Protein AF-A0A353T320-F1 (afdb_monomer)

Solvent-accessible surface area (backbone atoms only — not comparable to full-atom values): 4991 Å² total; per-residue (Å²): 133,85,76,82,76,79,75,74,85,71,58,67,68,51,73,66,56,45,52,51,50,51,52,55,51,46,54,52,47,64,76,46,32,88,84,37,81,90,61,54,66,71,64,51,50,53,56,39,70,73,29,50,66,60,43,44,54,50,50,49,55,62,72,54,75,60,98,79,78,80,77,83,72,68,82,92,124

Structure (mmCIF, N/CA/C/O backbone):
data_AF-A0A353T320-F1
#
_entry.id   AF-A0A353T320-F1
#
loop_
_atom_site.group_PDB
_atom_site.id
_atom_site.type_symbol
_atom_site.label_atom_id
_atom_site.label_alt_id
_atom_site.label_comp_id
_atom_site.label_asym_id
_atom_site.label_entity_id
_atom_site.label_seq_id
_atom_site.pdbx_PDB_ins_code
_atom_site.Cartn_x
_atom_site.Cartn_y
_atom_site.Cartn_z
_atom_site.occupancy
_atom_site.B_iso_or_equiv
_atom_site.auth_seq_id
_atom_site.auth_comp_id
_atom_site.auth_asym_id
_atom_site.auth_atom_id
_atom_site.pdbx_PDB_model_num
ATOM 1 N N . MET A 1 1 ? -9.750 -22.811 30.952 1.00 34.25 1 MET A N 1
ATOM 2 C CA . MET A 1 1 ? -8.841 -22.248 29.931 1.00 34.25 1 MET A CA 1
ATOM 3 C C . MET A 1 1 ? -9.692 -21.415 28.990 1.00 34.25 1 MET A C 1
ATOM 5 O O . MET A 1 1 ? -10.364 -21.975 28.136 1.00 34.25 1 MET A O 1
ATOM 9 N N . ASN A 1 2 ? -9.765 -20.104 29.220 1.00 34.00 2 ASN A N 1
ATOM 10 C CA . ASN A 1 2 ? -10.560 -19.211 28.378 1.00 34.00 2 ASN A CA 1
ATOM 11 C C . ASN A 1 2 ? -9.727 -18.877 27.144 1.00 34.00 2 ASN A C 1
ATOM 13 O O . ASN A 1 2 ? -8.795 -18.080 27.215 1.00 34.00 2 ASN A O 1
ATOM 17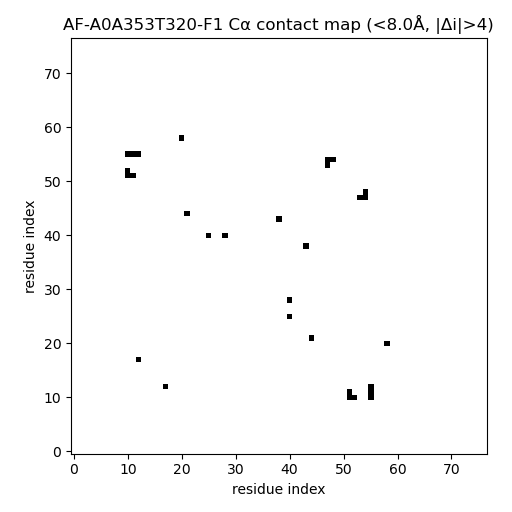 N N . GLY A 1 3 ? -10.024 -19.574 26.046 1.00 37.84 3 GLY A N 1
ATOM 18 C CA . GLY A 1 3 ? -9.437 -19.314 24.742 1.00 37.84 3 GLY A CA 1
ATOM 19 C C . GLY A 1 3 ? -9.707 -17.869 24.354 1.00 37.84 3 GLY A C 1
ATOM 20 O O . GLY A 1 3 ? -10.858 -17.458 24.222 1.00 37.84 3 GLY A O 1
ATOM 21 N N . PHE A 1 4 ? -8.633 -17.099 24.216 1.00 44.59 4 PHE A N 1
ATOM 22 C CA . PHE A 1 4 ? -8.654 -15.741 23.700 1.00 44.59 4 PHE A CA 1
ATOM 23 C C . PHE A 1 4 ? -9.072 -15.823 22.227 1.00 44.59 4 PHE A C 1
ATOM 25 O O . PHE A 1 4 ? -8.244 -15.959 21.328 1.00 44.59 4 PHE A O 1
ATOM 32 N N . VAL A 1 5 ? -10.380 -15.835 21.969 1.00 41.44 5 VAL A N 1
ATOM 33 C CA . VAL A 1 5 ? -10.904 -15.695 20.615 1.00 41.44 5 VAL A CA 1
ATOM 34 C C . VAL A 1 5 ? -10.669 -14.241 20.229 1.00 41.44 5 VAL A C 1
ATOM 36 O O . VAL A 1 5 ? -11.484 -13.368 20.520 1.00 41.44 5 VAL A O 1
ATOM 39 N N . MET A 1 6 ? -9.529 -13.966 19.595 1.00 42.50 6 MET A N 1
ATOM 40 C CA . MET A 1 6 ? -9.315 -12.721 18.863 1.00 42.50 6 MET A CA 1
ATOM 41 C C . MET A 1 6 ? -10.246 -12.748 17.650 1.00 42.50 6 MET A C 1
ATOM 43 O O . MET A 1 6 ? -9.850 -13.108 16.542 1.00 42.50 6 MET A O 1
ATOM 47 N N . LYS A 1 7 ? -11.519 -12.415 17.876 1.00 42.44 7 LYS A N 1
ATOM 48 C CA . LYS A 1 7 ? -12.458 -12.062 16.816 1.00 42.44 7 LYS A CA 1
ATOM 49 C C . LYS A 1 7 ? -11.916 -10.805 16.142 1.00 42.44 7 LYS A C 1
ATOM 51 O O . LYS A 1 7 ? -12.224 -9.691 16.548 1.00 42.44 7 LYS A O 1
ATOM 56 N N . ASN A 1 8 ? -11.117 -10.976 15.093 1.00 48.34 8 ASN A N 1
ATOM 57 C CA . ASN A 1 8 ? -10.717 -9.906 14.174 1.00 48.34 8 ASN A CA 1
ATOM 58 C C . ASN A 1 8 ? -11.903 -9.434 13.300 1.00 48.34 8 ASN A C 1
ATOM 60 O O . ASN A 1 8 ? -11.719 -9.042 12.155 1.00 48.34 8 ASN A O 1
ATOM 64 N N . GLU A 1 9 ? -13.133 -9.458 13.815 1.00 47.09 9 GLU A N 1
ATOM 65 C CA . GLU A 1 9 ? -14.356 -9.196 13.044 1.00 47.09 9 GLU A CA 1
ATOM 66 C C . GLU A 1 9 ? -14.631 -7.689 12.852 1.00 47.09 9 GLU A C 1
ATOM 68 O O . GLU A 1 9 ? -15.660 -7.319 12.299 1.00 47.09 9 GLU A O 1
ATOM 73 N N . GLN A 1 10 ? -13.711 -6.802 13.264 1.00 47.03 10 GLN A N 1
ATOM 74 C CA . GLN A 1 10 ? -13.824 -5.344 13.081 1.00 47.03 10 GLN A CA 1
ATOM 75 C C . GLN A 1 10 ? -12.506 -4.668 12.656 1.00 47.03 10 GLN A C 1
ATOM 77 O O . GLN A 1 10 ? -12.243 -3.519 12.997 1.00 47.03 10 GLN A O 1
ATOM 82 N N . LYS A 1 11 ? -11.648 -5.348 11.884 1.00 55.50 11 LYS A N 1
ATOM 83 C CA . LYS A 1 11 ? -10.450 -4.726 11.277 1.00 55.50 11 LYS A CA 1
ATOM 84 C C . LYS A 1 11 ? -10.774 -3.981 9.975 1.00 55.50 11 LYS A C 1
ATOM 86 O O . LYS A 1 11 ? -10.096 -4.139 8.963 1.00 55.50 11 LYS A O 1
ATOM 91 N N . GLY A 1 12 ? -11.847 -3.196 9.984 1.00 59.00 12 GLY A N 1
ATOM 92 C CA . GLY A 1 12 ? -12.218 -2.326 8.874 1.00 59.00 12 GLY A CA 1
ATOM 93 C C . GLY A 1 12 ? -11.680 -0.927 9.128 1.00 59.00 12 GLY A C 1
ATOM 94 O O . GLY A 1 12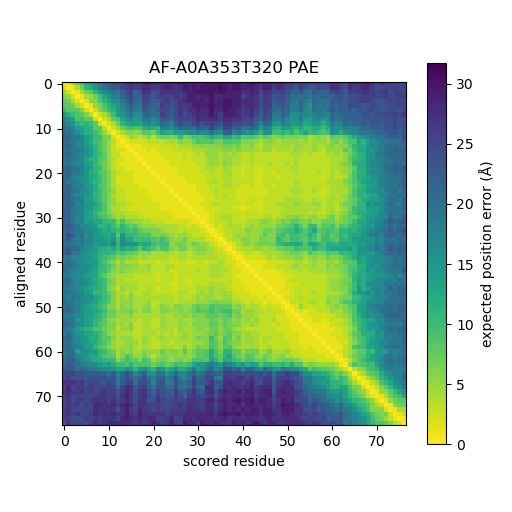 ? -12.162 -0.247 10.026 1.00 59.00 12 GLY A O 1
ATOM 95 N N . LEU A 1 13 ? -10.685 -0.492 8.355 1.00 67.50 13 LEU A N 1
ATOM 96 C CA . LEU A 1 13 ? -10.362 0.935 8.280 1.00 67.50 13 LEU A CA 1
ATOM 97 C C . LEU A 1 13 ? -11.607 1.682 7.781 1.00 67.50 13 LEU A C 1
ATOM 99 O O . LEU A 1 13 ? -12.284 1.184 6.874 1.00 67.50 13 LEU A O 1
ATOM 103 N N . SER A 1 14 ? -11.889 2.865 8.342 1.00 78.94 14 SER A N 1
ATOM 104 C CA . SER A 1 14 ? -12.875 3.780 7.746 1.00 78.94 14 SER A CA 1
ATOM 105 C C . SER A 1 14 ? -12.547 3.980 6.254 1.00 78.94 14 SER A C 1
ATOM 107 O O . SER A 1 14 ? -11.363 3.948 5.895 1.00 78.94 14 SER A O 1
ATOM 109 N N . PRO A 1 15 ? -13.544 4.204 5.376 1.00 79.44 15 PRO A N 1
ATOM 110 C CA . PRO A 1 15 ? -13.301 4.618 3.996 1.00 79.44 15 PRO A CA 1
ATOM 111 C C . PRO A 1 15 ? -12.276 5.757 3.891 1.00 79.44 15 PRO A C 1
ATOM 113 O O . PRO A 1 15 ? -11.362 5.664 3.076 1.00 79.44 15 PRO A O 1
ATOM 116 N N . GLU A 1 16 ? -12.347 6.749 4.785 1.00 80.81 16 GLU A N 1
ATOM 117 C CA . GLU A 1 16 ? -11.405 7.876 4.815 1.00 80.81 16 GLU A CA 1
ATOM 118 C C . GLU A 1 16 ? -9.993 7.418 5.199 1.00 80.81 16 GLU A C 1
ATOM 120 O O . GLU A 1 16 ? -9.027 7.741 4.518 1.00 80.81 16 GLU A O 1
ATOM 125 N N . GLN A 1 17 ? -9.860 6.592 6.244 1.00 79.81 17 GLN A N 1
ATOM 126 C CA . GLN A 1 17 ? -8.560 6.056 6.680 1.00 79.81 17 GLN A CA 1
ATOM 127 C C . GLN A 1 17 ? -7.929 5.141 5.627 1.00 79.81 17 GLN A C 1
ATOM 129 O O . GLN A 1 17 ? -6.707 5.070 5.491 1.00 79.81 17 GLN A O 1
ATOM 134 N N . ARG A 1 18 ? -8.762 4.413 4.883 1.00 82.75 18 ARG A N 1
ATOM 135 C CA . ARG A 1 18 ? -8.343 3.559 3.776 1.00 82.75 18 ARG A CA 1
ATOM 136 C C . ARG A 1 18 ? -7.827 4.388 2.608 1.00 82.75 18 ARG A C 1
ATOM 138 O O . ARG A 1 18 ? -6.783 4.035 2.068 1.00 82.75 18 ARG A O 1
ATOM 145 N N . GLU A 1 19 ? -8.532 5.443 2.212 1.00 85.69 19 GLU A N 1
ATOM 146 C CA . GLU A 1 19 ? -8.072 6.368 1.166 1.00 85.69 19 GLU A CA 1
ATOM 147 C C . GLU A 1 19 ? -6.791 7.092 1.589 1.00 85.69 19 GLU A C 1
ATOM 149 O O . GLU A 1 19 ? -5.810 7.078 0.845 1.00 85.69 19 GLU A O 1
ATOM 154 N N . GLU A 1 20 ? -6.785 7.585 2.829 1.00 87.31 20 GLU A N 1
ATOM 155 C CA . GLU A 1 20 ? -5.640 7.897 3.687 1.00 87.31 20 GLU A CA 1
ATOM 156 C C . GLU A 1 20 ? -4.385 7.087 3.348 1.00 87.31 20 GLU A C 1
ATOM 158 O O . GLU A 1 20 ? -3.413 7.512 2.711 1.00 87.31 20 GLU A O 1
ATOM 163 N N . LEU A 1 21 ? -4.460 5.836 3.784 1.00 84.94 21 LEU A N 1
ATOM 164 C CA . LEU A 1 21 ? -3.390 4.868 3.691 1.00 84.94 21 LEU A CA 1
ATOM 165 C C . LEU A 1 21 ? -3.031 4.530 2.244 1.00 84.94 21 LEU A C 1
ATOM 167 O O . LEU A 1 21 ? -1.852 4.404 1.924 1.00 84.94 21 LEU A O 1
ATOM 171 N N . LEU A 1 22 ? -4.019 4.374 1.360 1.00 87.19 22 LEU A N 1
ATOM 172 C CA . LEU A 1 22 ? -3.769 4.074 -0.049 1.00 87.19 22 LEU A CA 1
ATOM 173 C C . LEU A 1 22 ? -2.991 5.203 -0.727 1.00 87.19 22 LEU A C 1
ATOM 175 O O . LEU A 1 22 ? -2.077 4.908 -1.494 1.00 87.19 22 LEU A O 1
ATOM 179 N N . ASN A 1 23 ? -3.281 6.466 -0.409 1.00 89.44 23 ASN A N 1
ATOM 180 C CA . ASN A 1 23 ? -2.516 7.606 -0.909 1.00 89.44 23 ASN A CA 1
ATOM 181 C C . ASN A 1 23 ? -1.073 7.589 -0.391 1.00 89.44 23 ASN A C 1
ATOM 183 O O . ASN A 1 23 ? -0.138 7.731 -1.182 1.00 89.44 23 ASN A O 1
ATOM 187 N N . VAL A 1 24 ? -0.865 7.338 0.906 1.00 88.88 24 VAL A N 1
ATOM 188 C CA . VAL A 1 24 ? 0.485 7.231 1.492 1.00 88.88 24 VAL A CA 1
ATOM 189 C C . VAL A 1 24 ? 1.281 6.092 0.852 1.00 88.88 24 VAL A C 1
ATOM 191 O O . VAL A 1 24 ? 2.424 6.283 0.427 1.00 88.88 24 VAL A O 1
ATOM 194 N N . LEU A 1 25 ? 0.674 4.909 0.741 1.00 87.19 25 LEU A N 1
ATOM 195 C CA . LEU A 1 25 ? 1.296 3.737 0.130 1.00 87.19 25 LEU A CA 1
ATOM 196 C C . LEU A 1 25 ? 1.592 3.970 -1.356 1.00 87.19 25 LEU A C 1
ATOM 198 O O . LEU A 1 25 ? 2.659 3.569 -1.819 1.00 87.19 25 LEU A O 1
ATOM 202 N N . LYS A 1 26 ? 0.709 4.665 -2.085 1.00 89.00 26 LYS A N 1
ATOM 203 C CA . LYS A 1 26 ? 0.915 5.028 -3.492 1.00 89.00 26 LYS A CA 1
ATOM 204 C C . LYS A 1 26 ? 2.137 5.919 -3.658 1.00 89.00 26 LYS A C 1
ATOM 206 O O . LYS A 1 26 ? 3.026 5.594 -4.440 1.00 89.00 26 LYS A O 1
ATOM 211 N N . VAL A 1 27 ? 2.227 6.993 -2.873 1.00 90.25 27 VAL A N 1
ATOM 212 C CA . VAL A 1 27 ? 3.368 7.921 -2.909 1.00 90.25 27 VAL A CA 1
ATOM 213 C C . VAL A 1 27 ? 4.675 7.189 -2.591 1.00 90.25 27 VAL A C 1
ATOM 215 O O . VAL A 1 27 ? 5.685 7.382 -3.272 1.00 90.25 27 VAL A O 1
ATOM 218 N N . ARG A 1 28 ? 4.674 6.297 -1.591 1.00 88.06 28 ARG A N 1
ATOM 219 C CA . ARG A 1 28 ? 5.853 5.481 -1.247 1.00 88.06 28 ARG A CA 1
ATOM 220 C C . ARG A 1 28 ? 6.222 4.496 -2.347 1.00 88.06 28 ARG A C 1
ATOM 222 O O . ARG A 1 28 ? 7.410 4.328 -2.627 1.00 88.06 28 ARG A O 1
ATOM 229 N N . PHE A 1 29 ? 5.230 3.864 -2.965 1.00 88.06 29 PHE A N 1
ATOM 230 C CA . PHE A 1 29 ? 5.426 2.938 -4.070 1.00 88.06 29 PHE A CA 1
ATOM 231 C C . PHE A 1 29 ? 6.018 3.647 -5.287 1.00 88.06 29 PHE A C 1
ATOM 233 O O . PHE A 1 29 ? 7.022 3.190 -5.823 1.00 88.06 29 PHE A O 1
ATOM 240 N N . GLU A 1 30 ? 5.469 4.799 -5.674 1.00 87.81 30 GLU A N 1
ATOM 241 C CA . GLU A 1 30 ? 5.976 5.611 -6.784 1.00 87.81 30 GLU A CA 1
ATOM 242 C C . GLU A 1 30 ? 7.407 6.098 -6.517 1.00 87.81 30 GLU A C 1
ATOM 244 O O . GLU A 1 30 ? 8.279 5.963 -7.378 1.00 87.81 30 GLU A O 1
ATOM 249 N N . LYS A 1 31 ? 7.697 6.551 -5.289 1.00 88.25 31 LYS A N 1
ATOM 250 C CA . LYS A 1 31 ? 9.052 6.943 -4.867 1.00 88.25 31 LYS A CA 1
ATOM 251 C C . LYS A 1 31 ? 10.057 5.781 -4.905 1.00 88.25 31 LYS A C 1
ATOM 253 O O . LYS A 1 31 ? 11.237 6.011 -5.157 1.00 88.25 31 LYS A O 1
ATOM 258 N N . ASN A 1 32 ? 9.605 4.542 -4.682 1.00 85.06 32 ASN A N 1
ATOM 259 C CA . ASN A 1 32 ? 10.421 3.317 -4.729 1.00 85.06 32 ASN A CA 1
ATOM 260 C C . ASN A 1 32 ? 10.192 2.479 -6.003 1.00 85.06 32 ASN A C 1
ATOM 262 O O . ASN A 1 32 ? 10.590 1.311 -6.064 1.00 85.06 32 ASN A O 1
ATOM 266 N N . ARG A 1 33 ? 9.587 3.059 -7.049 1.00 82.75 33 ARG A N 1
ATOM 267 C CA . ARG A 1 33 ? 9.266 2.347 -8.300 1.00 82.75 33 ARG A CA 1
ATOM 268 C C . ARG A 1 33 ? 10.513 1.808 -8.998 1.00 82.75 33 ARG A C 1
ATOM 270 O O . ARG A 1 33 ? 10.452 0.824 -9.727 1.00 82.75 33 ARG A O 1
ATOM 277 N N . ASN A 1 34 ? 11.675 2.395 -8.721 1.00 83.69 34 ASN A N 1
ATOM 278 C CA . ASN A 1 34 ? 12.972 1.912 -9.193 1.00 83.69 34 ASN A CA 1
ATOM 279 C C . ASN A 1 34 ? 13.284 0.454 -8.790 1.00 83.69 34 ASN A C 1
ATOM 281 O O . ASN A 1 34 ? 13.979 -0.226 -9.544 1.00 83.69 34 ASN A O 1
ATOM 285 N N . ARG A 1 35 ? 12.761 -0.033 -7.654 1.00 82.44 35 ARG A N 1
ATOM 286 C CA . ARG A 1 35 ? 12.908 -1.426 -7.181 1.00 82.44 35 ARG A CA 1
ATOM 287 C C . ARG A 1 35 ? 11.827 -2.368 -7.720 1.00 82.44 35 ARG A C 1
ATOM 289 O O . ARG A 1 35 ? 11.936 -3.581 -7.573 1.00 82.44 35 ARG A O 1
ATOM 296 N N . HIS A 1 36 ? 10.795 -1.808 -8.340 1.00 77.88 36 HIS A N 1
ATOM 297 C CA . HIS A 1 36 ? 9.556 -2.484 -8.707 1.00 77.88 36 HIS A CA 1
ATOM 298 C C . HIS A 1 36 ? 9.145 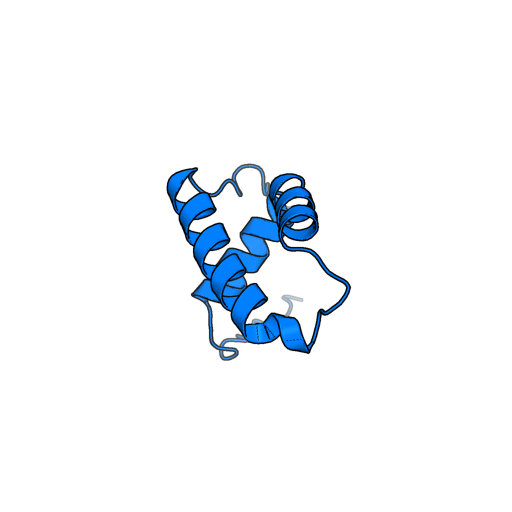-2.105 -10.138 1.00 77.88 36 HIS A C 1
ATOM 300 O O . HIS A 1 36 ? 8.039 -1.626 -10.367 1.00 77.88 36 HIS A O 1
ATOM 306 N N . LYS A 1 37 ? 10.054 -2.296 -11.106 1.00 76.50 37 LYS A N 1
ATOM 307 C CA . LYS A 1 37 ? 9.847 -1.891 -12.510 1.00 76.50 37 LYS A CA 1
ATOM 308 C C . LYS A 1 37 ? 8.725 -2.658 -13.220 1.00 76.50 37 LYS A C 1
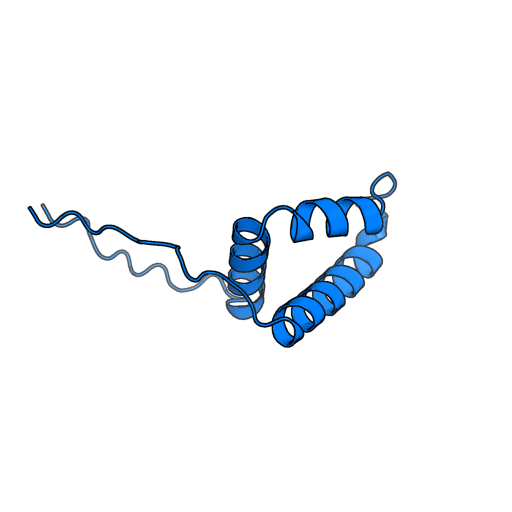ATOM 310 O O . LYS A 1 37 ? 8.094 -2.088 -14.101 1.00 76.50 37 LYS A O 1
ATOM 315 N N . ASP A 1 38 ? 8.456 -3.890 -12.793 1.00 85.75 38 ASP A N 1
ATOM 316 C CA . ASP A 1 38 ? 7.435 -4.771 -13.386 1.00 85.75 38 ASP A CA 1
ATOM 317 C C . ASP A 1 38 ? 6.124 -4.800 -12.581 1.00 85.75 38 ASP A C 1
ATOM 319 O O . ASP A 1 38 ? 5.217 -5.584 -12.862 1.00 85.75 38 ASP A O 1
ATOM 323 N N . LEU A 1 39 ? 6.027 -3.980 -11.531 1.00 85.31 39 LEU A N 1
ATOM 324 C CA . LEU A 1 39 ? 4.858 -3.913 -10.663 1.00 85.31 39 LEU A CA 1
ATOM 325 C C . LEU A 1 39 ? 4.110 -2.609 -10.915 1.00 85.31 39 LEU A C 1
ATOM 327 O O . LEU A 1 39 ? 4.637 -1.513 -10.745 1.00 85.31 39 LEU A O 1
ATOM 331 N N . GLU A 1 40 ? 2.839 -2.753 -11.260 1.00 87.94 40 GLU A N 1
ATOM 332 C CA . GLU A 1 40 ? 1.930 -1.632 -11.450 1.00 87.94 40 GLU A CA 1
ATOM 333 C C . GLU A 1 40 ? 1.101 -1.394 -10.188 1.00 87.94 40 GLU A C 1
ATOM 335 O O . GLU A 1 40 ? 0.526 -2.327 -9.612 1.00 87.94 40 GLU A O 1
ATOM 340 N N . TRP A 1 41 ? 1.002 -0.125 -9.780 1.00 87.81 41 TRP A N 1
ATOM 341 C CA . TRP A 1 41 ? 0.273 0.280 -8.576 1.00 87.81 41 TRP A CA 1
ATOM 342 C C . TRP A 1 41 ? -1.176 -0.219 -8.590 1.00 87.81 41 TRP A C 1
ATOM 344 O O . TRP A 1 41 ? -1.660 -0.713 -7.578 1.00 87.81 41 TRP A O 1
ATOM 354 N N . ASN A 1 42 ? -1.843 -0.197 -9.747 1.00 87.19 42 ASN A N 1
ATOM 355 C CA . ASN A 1 42 ? -3.219 -0.683 -9.886 1.00 87.19 42 ASN A CA 1
ATOM 356 C C . ASN A 1 42 ? -3.381 -2.153 -9.458 1.00 87.19 42 ASN A C 1
ATOM 358 O O . ASN A 1 42 ? -4.351 -2.499 -8.784 1.00 87.19 42 ASN A O 1
ATOM 362 N N . GLY A 1 43 ? -2.416 -3.018 -9.793 1.00 88.12 43 GLY A N 1
ATOM 363 C CA . GLY A 1 43 ? -2.438 -4.426 -9.388 1.00 88.12 43 GLY A CA 1
ATOM 364 C C . GLY A 1 43 ? -2.171 -4.614 -7.894 1.00 88.12 43 GLY A C 1
ATOM 365 O O . GLY A 1 43 ? -2.749 -5.500 -7.260 1.00 88.12 43 GLY A O 1
ATOM 366 N N . VAL A 1 44 ? -1.326 -3.759 -7.313 1.00 86.81 44 VAL A N 1
ATOM 367 C CA . VAL A 1 44 ? -1.060 -3.733 -5.869 1.00 86.81 44 VAL A CA 1
ATOM 368 C C . VAL A 1 44 ? -2.296 -3.246 -5.114 1.00 86.81 44 VAL A C 1
ATOM 370 O O . VAL A 1 44 ? -2.766 -3.936 -4.211 1.00 86.81 44 VAL A O 1
ATOM 373 N N . GLN A 1 45 ? -2.881 -2.125 -5.536 1.00 86.88 45 GLN A N 1
ATOM 374 C CA . GLN A 1 45 ? -4.096 -1.559 -4.964 1.00 86.88 45 GLN A CA 1
ATOM 375 C C . GLN A 1 45 ? -5.242 -2.573 -4.983 1.00 86.88 45 GLN A C 1
ATOM 377 O O . GLN A 1 45 ? -5.856 -2.775 -3.945 1.00 86.88 45 GLN A O 1
ATOM 382 N N . ALA A 1 46 ? -5.483 -3.271 -6.098 1.00 88.44 46 ALA A N 1
ATOM 383 C CA . ALA A 1 46 ? -6.528 -4.295 -6.184 1.00 88.44 46 ALA A CA 1
ATOM 384 C C . ALA A 1 46 ? -6.317 -5.455 -5.192 1.00 88.44 46 ALA A C 1
ATOM 386 O O . ALA A 1 46 ? -7.260 -5.924 -4.557 1.00 88.44 46 ALA A O 1
ATOM 387 N N . LYS A 1 47 ? -5.069 -5.906 -5.002 1.00 86.12 47 LYS A N 1
ATOM 388 C CA . LYS A 1 47 ? -4.742 -6.966 -4.030 1.00 86.12 47 LYS A CA 1
ATOM 389 C C . LYS A 1 47 ? -4.906 -6.501 -2.584 1.00 86.12 47 LYS A C 1
ATOM 391 O O . LYS A 1 47 ? -5.334 -7.288 -1.737 1.00 86.12 47 LYS A O 1
ATOM 396 N N . LEU A 1 48 ? -4.562 -5.243 -2.314 1.00 83.50 48 LEU A N 1
ATOM 397 C CA . LEU A 1 48 ? -4.722 -4.598 -1.013 1.00 83.50 48 LEU A CA 1
ATOM 398 C C . LEU A 1 48 ? -6.195 -4.349 -0.690 1.00 83.50 48 LEU A C 1
ATOM 400 O O . LEU A 1 48 ? -6.629 -4.585 0.435 1.00 83.50 48 LEU A O 1
ATOM 404 N N . THR A 1 49 ? -6.989 -3.924 -1.672 1.00 79.88 49 THR A N 1
ATOM 405 C CA . THR A 1 49 ? -8.415 -3.688 -1.461 1.00 79.88 49 THR A CA 1
ATOM 406 C C . THR A 1 49 ? -9.213 -4.982 -1.337 1.00 79.88 49 THR A C 1
ATOM 408 O O . THR A 1 49 ? -10.180 -5.014 -0.575 1.00 79.88 49 THR A O 1
ATOM 411 N N . ALA A 1 50 ? -8.769 -6.052 -2.001 1.00 84.38 50 ALA A N 1
ATOM 412 C CA . ALA A 1 50 ? -9.322 -7.397 -1.854 1.00 84.38 50 ALA A CA 1
ATOM 413 C C . ALA A 1 50 ? -8.992 -8.060 -0.501 1.00 84.38 50 ALA A C 1
ATOM 415 O O . ALA A 1 50 ? -9.684 -8.990 -0.101 1.00 84.38 50 ALA A O 1
ATOM 416 N N . ASN A 1 51 ? -7.953 -7.603 0.213 1.00 80.19 51 ASN A N 1
ATOM 417 C CA . ASN A 1 51 ? -7.527 -8.174 1.496 1.00 80.19 51 ASN A CA 1
ATOM 418 C C . ASN A 1 51 ? -7.521 -7.115 2.606 1.00 80.19 51 ASN A C 1
ATOM 420 O O . ASN A 1 51 ? -6.482 -6.525 2.911 1.00 80.19 51 ASN A O 1
ATOM 424 N N . ALA A 1 52 ? -8.673 -6.923 3.254 1.00 74.06 52 ALA A N 1
ATOM 425 C CA . ALA A 1 52 ? -8.833 -5.962 4.348 1.00 74.06 52 ALA A CA 1
ATOM 426 C C . ALA A 1 52 ? -7.850 -6.199 5.513 1.00 74.06 52 ALA A C 1
ATOM 428 O O . ALA A 1 52 ? -7.300 -5.242 6.050 1.00 74.06 52 ALA A O 1
ATOM 429 N N . GLU A 1 53 ? -7.544 -7.458 5.847 1.00 75.25 53 GLU A N 1
ATOM 430 C CA . GLU A 1 53 ? -6.582 -7.782 6.910 1.00 75.25 53 GLU A CA 1
ATOM 431 C C . GLU A 1 53 ? -5.156 -7.323 6.585 1.00 75.25 53 GLU A C 1
ATOM 433 O O . GLU A 1 53 ? -4.478 -6.760 7.443 1.00 75.25 53 GLU A O 1
ATOM 438 N N . LYS A 1 54 ? -4.705 -7.510 5.337 1.00 76.88 54 LYS A N 1
ATOM 439 C CA . LYS A 1 54 ? -3.369 -7.068 4.904 1.00 76.88 54 LYS A CA 1
ATOM 440 C C . LYS A 1 54 ? -3.252 -5.553 4.939 1.00 76.88 54 LYS A C 1
ATOM 442 O O . LYS A 1 54 ? -2.219 -5.026 5.340 1.00 76.88 54 LYS A O 1
ATOM 447 N N . LEU A 1 55 ? -4.314 -4.866 4.528 1.00 80.19 55 LEU A N 1
ATOM 448 C CA . LEU A 1 55 ? -4.375 -3.413 4.566 1.00 80.19 55 LEU A CA 1
ATOM 449 C C . LEU A 1 55 ? -4.328 -2.890 6.008 1.00 80.19 55 LEU A C 1
ATOM 451 O O . LEU A 1 55 ? -3.600 -1.943 6.288 1.00 80.19 55 LEU A O 1
ATOM 455 N N . TRP A 1 56 ? -5.042 -3.542 6.929 1.00 80.44 56 TRP A N 1
ATOM 456 C CA . TRP A 1 56 ? -4.992 -3.212 8.351 1.00 80.44 56 TRP A CA 1
ATOM 457 C C . TRP A 1 56 ? -3.591 -3.425 8.935 1.00 80.44 56 TRP A C 1
ATOM 459 O O . TRP A 1 56 ? -3.058 -2.529 9.578 1.00 80.44 56 TRP A O 1
ATOM 469 N N . SER A 1 57 ? -2.940 -4.556 8.649 1.00 78.75 57 SER A N 1
ATOM 470 C CA . SER A 1 57 ? -1.563 -4.796 9.102 1.00 78.75 57 SER A CA 1
ATOM 471 C C . SER A 1 57 ? -0.570 -3.774 8.545 1.00 78.75 57 SER A C 1
ATOM 473 O O . SER A 1 57 ? 0.302 -3.324 9.279 1.00 78.75 57 SER A O 1
ATOM 475 N N . LEU A 1 58 ? -0.714 -3.363 7.281 1.00 80.50 58 LEU A N 1
ATOM 476 C CA . LEU A 1 58 ? 0.115 -2.307 6.690 1.00 80.50 58 LEU A CA 1
ATOM 477 C C . LEU A 1 58 ? -0.118 -0.951 7.353 1.00 80.50 58 LEU A C 1
ATOM 479 O O . LEU A 1 58 ? 0.845 -0.240 7.613 1.00 80.50 58 LEU A O 1
ATOM 483 N N . ASN A 1 59 ? -1.372 -0.614 7.661 1.00 80.81 59 ASN A N 1
ATOM 484 C CA . ASN A 1 59 ? -1.687 0.585 8.428 1.00 80.81 59 ASN A CA 1
ATOM 485 C C . ASN A 1 59 ? -0.988 0.580 9.789 1.00 80.81 59 ASN A C 1
ATOM 487 O O . ASN A 1 59 ? -0.429 1.594 10.190 1.00 80.81 59 ASN A O 1
ATOM 491 N N . GLU A 1 60 ? -1.037 -0.546 10.500 1.00 78.69 60 GLU A N 1
ATOM 492 C CA . GLU A 1 60 ? -0.382 -0.662 11.801 1.00 78.69 60 GLU A CA 1
ATOM 493 C C . GLU A 1 60 ? 1.131 -0.514 11.659 1.00 78.69 60 GLU A C 1
ATOM 495 O O . GLU A 1 60 ? 1.710 0.292 12.371 1.00 78.69 60 GLU A O 1
ATOM 500 N N . MET A 1 61 ? 1.758 -1.178 10.681 1.00 78.06 61 MET A N 1
ATOM 501 C CA . MET A 1 61 ? 3.196 -1.029 10.414 1.00 78.06 61 MET A CA 1
ATOM 502 C C . MET A 1 61 ? 3.584 0.424 10.104 1.00 78.06 61 MET A C 1
ATOM 504 O O . MET A 1 6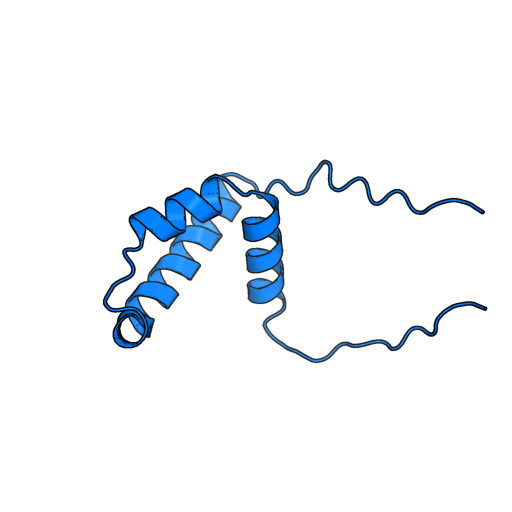1 ? 4.607 0.901 10.593 1.00 78.06 61 MET A O 1
ATOM 508 N N . GLU A 1 62 ? 2.756 1.134 9.336 1.00 73.75 62 GLU A N 1
ATOM 509 C CA . GLU A 1 62 ? 2.973 2.542 8.997 1.00 73.75 62 GLU A CA 1
ATOM 510 C C . GLU A 1 62 ? 2.798 3.488 10.180 1.00 73.75 62 GLU A C 1
ATOM 512 O O . GLU A 1 62 ? 3.596 4.407 10.358 1.00 73.75 62 GLU A O 1
ATOM 517 N N . LYS A 1 63 ? 1.773 3.256 11.006 1.00 69.69 63 LYS A N 1
ATOM 518 C CA . LYS A 1 63 ? 1.536 4.036 12.223 1.00 69.69 63 LYS A CA 1
ATOM 519 C C . LYS A 1 63 ? 2.598 3.776 13.276 1.00 69.69 63 LYS A C 1
ATOM 521 O O . LYS A 1 63 ? 2.971 4.701 13.988 1.00 69.69 63 LYS A O 1
ATOM 526 N N . THR A 1 64 ? 3.055 2.530 13.393 1.00 65.75 64 THR A N 1
ATOM 527 C CA . THR A 1 64 ? 4.030 2.182 14.419 1.00 65.75 64 THR A CA 1
ATOM 528 C C . THR A 1 64 ? 5.420 2.661 14.070 1.00 65.75 64 THR A C 1
ATOM 530 O O . THR A 1 64 ? 6.114 2.979 15.015 1.00 65.75 64 THR A O 1
ATOM 533 N N . GLY A 1 65 ? 5.814 2.751 12.786 1.00 61.22 65 GLY A N 1
ATOM 534 C CA . GLY A 1 65 ? 7.030 3.436 12.293 1.00 61.22 65 GLY A CA 1
ATOM 535 C C . GLY A 1 65 ? 8.391 3.061 12.916 1.00 61.22 65 GLY A C 1
ATOM 536 O O . GLY A 1 65 ? 9.431 3.453 12.396 1.00 61.22 65 GLY A O 1
ATOM 537 N N . GLU A 1 66 ? 8.407 2.289 13.993 1.00 48.03 66 GLU A N 1
ATOM 538 C CA . GLU A 1 66 ? 9.464 2.221 14.983 1.00 48.03 66 GLU A CA 1
ATOM 539 C C . GLU A 1 66 ? 9.410 0.826 15.602 1.00 48.03 66 GLU A C 1
ATOM 541 O O . GLU A 1 66 ? 8.489 0.434 16.322 1.00 48.03 66 GLU A O 1
ATOM 546 N N . TRP A 1 67 ? 10.412 0.033 15.245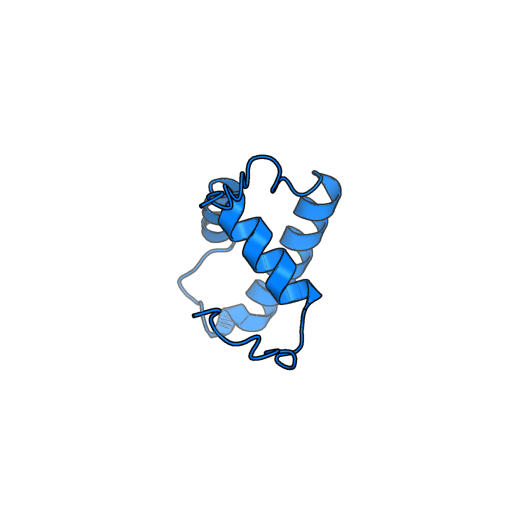 1.00 54.97 67 TRP A N 1
ATOM 547 C CA . TRP A 1 67 ? 10.740 -1.200 15.935 1.00 54.97 67 TRP A CA 1
ATOM 548 C C . TRP A 1 67 ? 11.423 -0.819 17.250 1.00 54.97 67 TRP A C 1
ATOM 550 O O . TRP A 1 67 ? 12.641 -0.895 17.349 1.00 54.97 67 TRP A O 1
ATOM 560 N N . ASP A 1 68 ? 10.649 -0.403 18.250 1.00 50.38 68 ASP A N 1
ATOM 561 C CA . ASP A 1 68 ? 11.056 -0.628 19.637 1.00 50.38 68 ASP A CA 1
ATOM 562 C C . ASP A 1 68 ? 9.866 -0.685 20.599 1.00 50.38 68 ASP A C 1
ATOM 564 O O . ASP A 1 68 ? 9.620 0.208 21.402 1.00 50.38 68 ASP A O 1
ATOM 568 N N . TYR A 1 69 ? 9.104 -1.775 20.527 1.00 40.97 69 TYR A N 1
ATOM 569 C CA . TYR A 1 69 ? 8.563 -2.363 21.749 1.00 40.97 69 TYR A CA 1
ATOM 570 C C . TYR A 1 69 ? 8.255 -3.842 21.507 1.00 40.97 69 TYR A C 1
ATOM 572 O O . TYR A 1 69 ? 7.128 -4.236 21.210 1.00 40.97 69 TYR A O 1
ATOM 580 N N . PHE A 1 70 ? 9.270 -4.692 21.655 1.00 45.31 70 PHE A N 1
ATOM 581 C CA . PHE A 1 70 ? 9.018 -6.014 22.218 1.00 45.31 70 PHE A CA 1
ATOM 582 C C . PHE A 1 70 ? 8.997 -5.841 23.737 1.00 45.31 70 PHE A C 1
ATOM 584 O O . PHE A 1 70 ? 10.061 -5.873 24.355 1.00 45.31 70 PHE A O 1
ATOM 591 N N . PRO A 1 71 ? 7.834 -5.740 24.405 1.00 42.81 71 PRO A N 1
ATOM 592 C CA . PRO A 1 71 ? 7.793 -6.294 25.730 1.00 42.81 71 PRO A CA 1
ATOM 593 C C . PRO A 1 71 ? 7.833 -7.803 25.492 1.00 42.81 71 PRO A C 1
ATOM 595 O O . PRO A 1 71 ? 6.862 -8.411 25.037 1.00 42.81 71 PRO A O 1
ATOM 598 N N . THR A 1 72 ? 8.967 -8.429 25.782 1.00 55.50 72 THR A N 1
ATOM 599 C CA . THR A 1 72 ? 9.005 -9.851 26.116 1.00 55.50 72 THR A CA 1
ATOM 600 C C . THR A 1 72 ? 8.137 -10.061 27.363 1.00 55.50 72 THR A C 1
ATOM 602 O O . THR A 1 72 ? 8.613 -10.281 28.471 1.00 55.50 72 THR A O 1
ATOM 605 N N . LYS A 1 73 ? 6.811 -9.967 27.220 1.00 44.31 73 LYS A N 1
ATOM 606 C CA . LYS A 1 73 ? 5.882 -10.513 28.200 1.00 44.31 73 LYS A CA 1
ATOM 607 C C . LYS A 1 73 ? 5.994 -12.012 28.011 1.00 44.31 73 LYS A C 1
ATOM 609 O O . LYS A 1 73 ? 5.542 -12.565 27.010 1.00 44.31 73 LYS A O 1
ATOM 614 N N . GLY A 1 74 ? 6.728 -12.610 28.943 1.00 46.75 74 GLY A N 1
ATOM 615 C CA . GLY A 1 74 ? 6.959 -14.035 29.035 1.00 46.75 74 GLY A CA 1
ATOM 616 C C . GLY A 1 74 ? 5.689 -14.830 28.773 1.00 46.75 74 GLY A C 1
ATOM 617 O O . GLY A 1 74 ? 4.576 -14.421 29.110 1.00 46.75 74 GLY A O 1
ATOM 618 N N . LYS A 1 75 ? 5.887 -15.994 28.163 1.00 40.44 75 LYS A N 1
ATOM 619 C CA . LYS A 1 75 ? 4.878 -17.042 28.153 1.00 40.44 75 LYS A CA 1
ATOM 620 C C . LYS A 1 75 ? 4.463 -17.301 29.609 1.00 40.44 75 LYS A C 1
ATOM 622 O O . LYS A 1 75 ? 5.354 -17.566 30.415 1.00 40.44 75 LYS A O 1
ATOM 627 N N . PRO A 1 76 ? 3.174 -17.234 29.971 1.00 49.44 76 PRO A N 1
ATOM 628 C CA . PRO A 1 76 ? 2.744 -17.804 31.231 1.00 49.44 76 PRO A CA 1
ATOM 629 C C . PRO A 1 76 ? 2.732 -19.329 31.076 1.00 49.44 76 PRO A C 1
ATOM 631 O O . PRO A 1 76 ? 1.867 -19.880 30.394 1.00 49.44 76 PRO 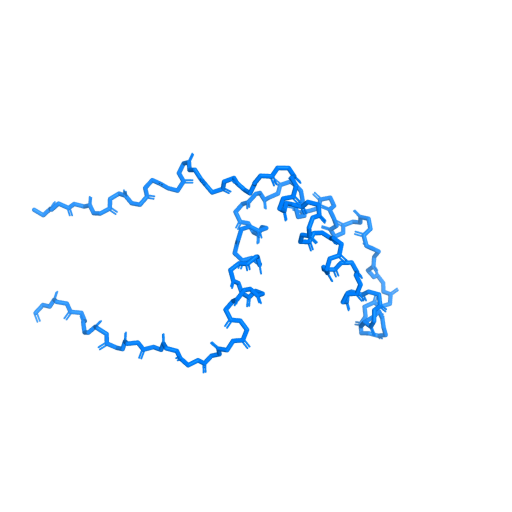A O 1
ATOM 634 N N . GLN A 1 77 ? 3.711 -19.986 31.690 1.00 43.72 77 GLN A N 1
ATOM 63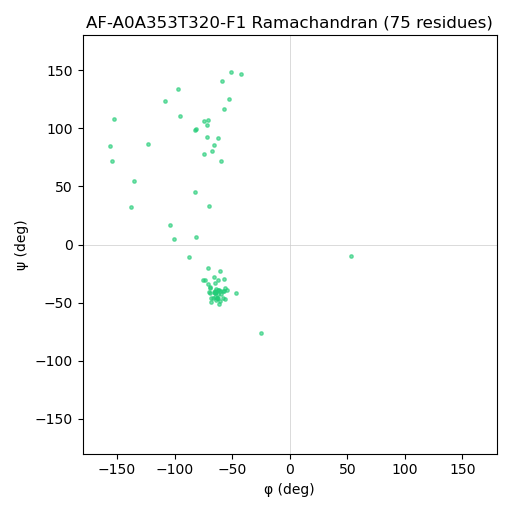5 C CA . GLN A 1 77 ? 3.586 -21.325 32.261 1.00 43.72 77 GLN A CA 1
ATOM 636 C C . GLN A 1 77 ? 4.509 -21.400 33.473 1.00 43.72 77 GLN A C 1
ATOM 638 O O . GLN A 1 77 ? 5.706 -21.076 33.306 1.00 43.72 77 GLN A O 1
#

Sequence (77 aa):
MNGFVMKNEQKGLSPEQREELLNVLKVRFEKNRNRHKDLEWNGVQAKLTANAEKLWSLNEMEKTGEWDYFPTKGKPQ

Foldseek 3Di:
DPPPPPPPVPLADDPVVLVVQLVVVVVVCVVVCVVVVPDDSVVVNVVCVVDSPVVSVSSVCVVVVDPPDDPCPDDDD

Sec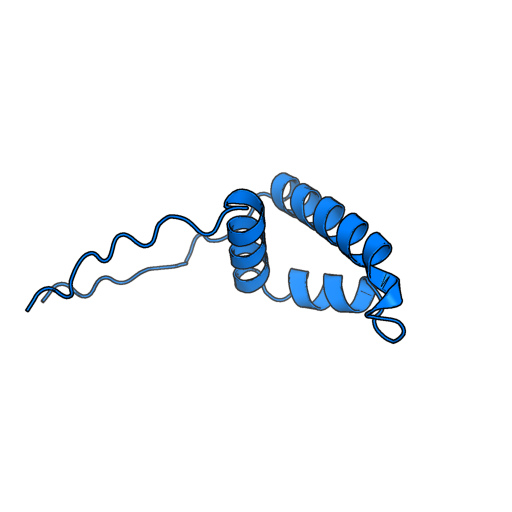ondary structure (DSSP, 8-state):
--------TT----HHHHHHHHHHHHHHHHHTGGG-TT--HHHHHHHHHH-HHHHHHHHHHHHH-------------

Radius of gyration: 16.32 Å; Cα contacts (8 Å, |Δi|>4): 15; chains: 1; bounding box: 27×30×46 Å

Mean predicted aligned error: 11.96 Å

pLDDT: mean 70.76, std 18.02, range [34.0, 90.25]